Protein AF-A0A4P5W3U4-F1 (afdb_monomer_lite)

Secondary structure (DSSP, 8-state):
--EEEEEEEETTEEEEEETTS-EEEEETHHHHTTTS-GGGGGG-EEETTTTEEEEGGGTEEE-HHHHHH---

Radius of gyration: 10.95 Å; chains: 1; bounding box: 24×26×26 Å

Sequence (72 aa):
MKLRSFEQQNGYLFKFVFENGEIKEADLKNLIGSYVDLSALNTARIDFEWGCLEFKNGAVDIDSKTLYRYNG

Foldseek 3Di:
DFWDDKDDDDQQWIWTAGPVRDIDIDRCCVPPVVPAPSVFVVQWDAPPVQRWTDTPVRPDTDHPVCVVPDPD

pLDDT: mean 94.31, std 4.83, range [64.81, 97.62]

Structure (mmCIF, N/CA/C/O backbone):
data_AF-A0A4P5W3U4-F1
#
_entry.id   AF-A0A4P5W3U4-F1
#
loop_
_atom_site.group_PDB
_atom_site.id
_atom_site.type_symbol
_atom_site.label_atom_id
_atom_site.label_alt_id
_atom_site.label_comp_id
_atom_site.label_asym_id
_atom_site.label_entity_id
_atom_site.label_seq_id
_atom_site.pdbx_PDB_ins_code
_atom_site.Cartn_x
_atom_site.Cartn_y
_atom_site.Cartn_z
_atom_site.occupancy
_atom_site.B_iso_or_equiv
_atom_site.auth_seq_id
_atom_site.auth_comp_id
_atom_site.auth_asym_id
_atom_site.auth_atom_id
_atom_site.pdbx_PDB_model_num
ATOM 1 N N . MET A 1 1 ? -9.333 10.315 5.322 1.00 88.75 1 MET A N 1
ATOM 2 C CA . MET A 1 1 ? -8.682 9.156 5.934 1.00 88.75 1 MET A CA 1
ATOM 3 C C . MET A 1 1 ? -7.294 9.050 5.358 1.00 88.75 1 MET A C 1
ATOM 5 O O . MET A 1 1 ? -7.154 8.555 4.250 1.00 88.75 1 MET A O 1
ATOM 9 N N . LYS A 1 2 ? -6.314 9.617 6.055 1.00 90.94 2 LYS A N 1
ATOM 10 C CA . LYS A 1 2 ? -4.904 9.648 5.660 1.00 90.94 2 LYS A CA 1
ATOM 11 C C . LYS A 1 2 ? -4.149 8.472 6.271 1.00 90.94 2 LYS A C 1
ATOM 13 O O . LYS A 1 2 ? -4.375 8.144 7.437 1.00 90.94 2 LYS A O 1
ATOM 18 N N . LEU A 1 3 ? -3.240 7.882 5.499 1.00 94.69 3 LEU A N 1
ATOM 19 C CA . LEU A 1 3 ? -2.291 6.882 5.984 1.00 94.69 3 LEU A CA 1
ATOM 20 C C . LEU A 1 3 ? -1.179 7.584 6.781 1.00 94.69 3 LEU A C 1
ATOM 22 O O . LEU A 1 3 ? -0.608 8.565 6.311 1.00 94.69 3 LEU A O 1
ATOM 26 N N . ARG A 1 4 ? -0.899 7.117 8.000 1.00 94.62 4 ARG A N 1
ATOM 27 C CA . ARG A 1 4 ? 0.139 7.679 8.885 1.00 94.62 4 ARG A CA 1
ATOM 28 C C . ARG A 1 4 ? 1.425 6.877 8.840 1.00 94.62 4 ARG A C 1
ATOM 30 O O . ARG A 1 4 ? 2.505 7.453 8.777 1.00 94.62 4 ARG A O 1
ATOM 37 N N . SER A 1 5 ? 1.294 5.563 8.907 1.00 95.94 5 SER A N 1
ATOM 38 C CA . SER A 1 5 ? 2.405 4.629 8.819 1.00 95.94 5 SER A CA 1
ATOM 39 C C . SER A 1 5 ? 1.908 3.308 8.256 1.00 95.94 5 SER A C 1
ATOM 41 O O . SER A 1 5 ? 0.708 3.020 8.250 1.00 95.94 5 SER A O 1
ATOM 43 N N . PHE A 1 6 ? 2.847 2.506 7.777 1.00 96.94 6 PHE A N 1
ATOM 44 C CA . PHE A 1 6 ? 2.589 1.134 7.393 1.00 96.94 6 PHE A CA 1
ATOM 45 C C . PHE A 1 6 ? 3.745 0.246 7.844 1.00 96.94 6 PHE A C 1
ATOM 47 O O . PHE A 1 6 ? 4.846 0.723 8.119 1.00 96.94 6 PHE A O 1
ATOM 54 N N . GLU A 1 7 ? 3.477 -1.047 7.891 1.00 97.12 7 GLU A N 1
ATOM 55 C CA . GLU A 1 7 ? 4.455 -2.097 8.114 1.00 97.12 7 GLU A CA 1
ATOM 56 C C . GLU A 1 7 ? 4.220 -3.178 7.059 1.00 97.12 7 GLU A C 1
ATOM 58 O O . GLU A 1 7 ? 3.106 -3.688 6.923 1.00 97.12 7 GLU A O 1
ATOM 63 N N . GLN A 1 8 ? 5.257 -3.506 6.289 1.00 96.19 8 GLN A N 1
ATOM 64 C CA . GLN A 1 8 ? 5.239 -4.681 5.426 1.00 96.19 8 GLN A CA 1
ATOM 65 C C . GLN A 1 8 ? 5.592 -5.900 6.281 1.00 96.19 8 GLN A C 1
ATOM 67 O O . GLN A 1 8 ? 6.693 -5.965 6.823 1.00 96.19 8 GLN A O 1
ATOM 72 N N . GLN A 1 9 ? 4.677 -6.861 6.393 1.00 93.94 9 GLN A N 1
ATOM 73 C CA . GLN A 1 9 ? 4.881 -8.043 7.231 1.00 93.94 9 GLN A CA 1
ATOM 74 C C . GLN A 1 9 ? 5.530 -9.184 6.444 1.00 93.94 9 GLN A C 1
ATOM 76 O O . GLN A 1 9 ? 6.665 -9.573 6.712 1.00 93.94 9 GLN A O 1
ATOM 81 N N . ASN A 1 10 ? 4.811 -9.733 5.463 1.00 93.31 10 ASN A N 1
ATOM 82 C CA . ASN A 1 10 ? 5.296 -10.835 4.640 1.00 93.31 10 ASN A CA 1
ATOM 83 C C . ASN A 1 10 ? 4.716 -10.745 3.231 1.00 93.31 10 ASN A C 1
ATOM 85 O O . ASN A 1 10 ? 3.499 -10.743 3.056 1.00 93.31 10 ASN A O 1
ATOM 89 N N . GLY A 1 11 ? 5.587 -10.701 2.221 1.00 96.19 11 GLY A N 1
ATOM 90 C CA . GLY A 1 11 ? 5.165 -10.502 0.839 1.00 96.19 11 GLY A CA 1
ATOM 91 C C . GLY A 1 11 ? 4.220 -9.306 0.728 1.00 96.19 11 GLY A C 1
ATOM 92 O O . GLY A 1 11 ? 4.576 -8.207 1.150 1.00 96.19 11 GLY A O 1
ATOM 93 N N . TYR A 1 12 ? 3.020 -9.544 0.201 1.00 97.06 12 TYR A N 1
ATOM 94 C CA . TYR A 1 12 ? 1.990 -8.528 -0.022 1.00 97.06 12 TYR A CA 1
ATOM 95 C C . TYR A 1 12 ? 1.083 -8.256 1.189 1.00 97.06 12 TYR A C 1
ATOM 97 O O . TYR A 1 12 ? 0.110 -7.520 1.043 1.00 97.06 12 TYR A O 1
ATOM 105 N N . LEU A 1 13 ? 1.381 -8.818 2.365 1.00 97.25 13 LEU A N 1
ATOM 106 C CA . LEU A 1 13 ? 0.646 -8.536 3.595 1.00 97.25 13 LEU A CA 1
ATOM 107 C C . LEU A 1 13 ? 1.185 -7.266 4.257 1.00 97.25 13 LEU A C 1
ATOM 109 O O . LEU A 1 13 ? 2.361 -7.193 4.633 1.00 97.25 13 LEU A O 1
ATOM 113 N N . PHE A 1 14 ? 0.309 -6.277 4.408 1.00 97.31 14 PHE A N 1
ATOM 114 C CA . PHE A 1 14 ? 0.636 -4.986 4.999 1.00 97.31 14 PHE A CA 1
ATOM 115 C C . PHE A 1 14 ? -0.301 -4.655 6.147 1.00 97.31 14 PHE A C 1
ATOM 117 O O . PHE A 1 14 ? -1.504 -4.905 6.086 1.00 97.31 14 PHE A O 1
ATOM 124 N N . LYS A 1 15 ? 0.261 -3.989 7.149 1.00 97.62 15 LYS A N 1
ATOM 125 C CA . LYS A 1 15 ? -0.472 -3.347 8.230 1.00 97.62 15 LYS A CA 1
ATOM 126 C C . LYS A 1 15 ? -0.418 -1.835 8.048 1.00 97.62 15 LYS A C 1
ATOM 128 O O . LYS A 1 15 ? 0.656 -1.268 7.879 1.00 97.62 15 LYS A O 1
ATOM 133 N N . PHE A 1 16 ? -1.565 -1.177 8.114 1.00 96.62 16 PHE A N 1
ATOM 134 C CA . PHE A 1 16 ? -1.746 0.259 7.933 1.00 96.62 16 PHE A CA 1
ATOM 135 C C . PHE A 1 16 ? -2.241 0.893 9.221 1.00 96.62 16 PHE A C 1
ATOM 137 O O . PHE A 1 16 ? -3.166 0.375 9.844 1.00 96.62 16 PHE A O 1
ATOM 144 N N . VAL A 1 17 ? -1.669 2.039 9.586 1.00 96.44 17 VAL A N 1
ATOM 145 C CA . VAL A 1 17 ? -2.172 2.892 10.666 1.00 96.44 17 VAL A CA 1
ATOM 146 C C . VAL A 1 17 ? -2.678 4.186 10.052 1.00 96.44 17 VAL A C 1
ATOM 148 O O . VAL A 1 17 ? -1.939 4.885 9.353 1.00 96.44 17 VAL A O 1
ATOM 151 N N . PHE A 1 18 ? -3.9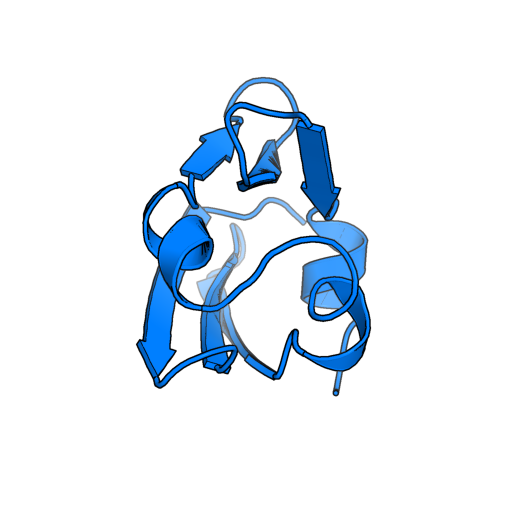37 4.517 10.309 1.00 94.69 18 PHE A N 1
ATOM 152 C CA . PHE A 1 18 ? -4.578 5.709 9.764 1.00 94.69 18 PHE A CA 1
ATOM 153 C C . PHE A 1 18 ? -4.609 6.867 10.765 1.00 94.69 18 PHE A C 1
ATOM 155 O O . PHE A 1 18 ? -4.369 6.711 11.960 1.00 94.69 18 PHE A O 1
ATOM 162 N N . GLU A 1 19 ? -4.911 8.069 10.270 1.00 94.12 19 GLU A N 1
ATOM 163 C CA . GLU A 1 19 ? -4.940 9.300 11.071 1.00 94.12 19 GLU A CA 1
ATOM 164 C C . GLU A 1 19 ? -5.934 9.288 12.238 1.00 94.12 19 GLU A C 1
ATOM 166 O O . GLU A 1 19 ? -5.741 10.042 13.188 1.00 94.12 19 GLU A O 1
ATOM 171 N N . ASN A 1 20 ? -6.967 8.446 12.182 1.00 94.88 20 ASN A N 1
ATOM 172 C CA . ASN A 1 20 ? -7.938 8.271 13.261 1.00 94.88 20 ASN A CA 1
ATOM 173 C C . ASN A 1 20 ? -7.520 7.210 14.296 1.00 94.88 20 ASN A C 1
ATOM 175 O O . ASN A 1 20 ? -8.291 6.918 15.205 1.00 94.88 20 ASN A O 1
ATOM 179 N N . GLY A 1 21 ? -6.326 6.626 14.155 1.00 95.62 21 GLY A N 1
ATOM 180 C CA . GLY A 1 21 ? -5.816 5.567 15.023 1.00 95.62 21 GLY A CA 1
ATOM 181 C C . GLY A 1 21 ? -6.288 4.160 14.652 1.00 95.62 21 GLY A C 1
ATOM 182 O O . GLY A 1 21 ? -5.855 3.205 15.292 1.00 95.62 21 GLY A O 1
ATOM 183 N N . GLU A 1 22 ? -7.133 3.999 13.626 1.00 96.56 22 GLU A N 1
ATOM 184 C CA . GLU A 1 22 ? -7.503 2.667 13.148 1.00 96.56 22 GLU A CA 1
ATOM 185 C C . GLU A 1 22 ? -6.309 1.949 12.529 1.00 96.56 22 GLU A C 1
ATOM 187 O O . GLU A 1 22 ? -5.480 2.540 11.829 1.00 96.56 22 GLU A O 1
ATOM 192 N N . ILE A 1 23 ? -6.276 0.641 12.768 1.00 96.44 23 ILE A N 1
ATOM 193 C CA . ILE A 1 23 ? -5.285 -0.272 12.224 1.00 96.44 23 ILE A CA 1
ATOM 194 C C . ILE A 1 23 ? -6.006 -1.251 11.307 1.00 96.44 23 ILE A C 1
ATOM 196 O O . ILE A 1 23 ? -7.007 -1.846 11.707 1.00 96.44 23 ILE A O 1
ATOM 200 N N . LYS A 1 24 ? -5.488 -1.431 10.092 1.00 95.69 24 LYS A N 1
ATOM 201 C CA . LYS A 1 24 ? -5.980 -2.439 9.146 1.00 95.69 24 LYS A CA 1
ATOM 202 C C . LYS A 1 24 ? -4.845 -3.301 8.654 1.00 95.69 24 LYS A C 1
ATOM 204 O O . LYS A 1 24 ? -3.742 -2.808 8.464 1.00 95.69 24 LYS A O 1
ATOM 209 N N . GLU A 1 25 ? -5.140 -4.567 8.436 1.00 96.62 25 GLU A N 1
ATOM 210 C CA . GLU A 1 25 ? -4.238 -5.509 7.795 1.00 96.62 25 GLU A CA 1
ATOM 211 C C . GLU A 1 25 ? -4.904 -5.982 6.507 1.00 96.62 25 GLU A C 1
ATOM 213 O O . GLU A 1 25 ? -6.113 -6.223 6.509 1.00 96.62 25 GLU A O 1
ATOM 218 N N . ALA A 1 26 ? -4.152 -6.030 5.410 1.00 96.00 26 ALA A N 1
ATOM 219 C CA . ALA A 1 26 ? -4.683 -6.445 4.118 1.00 96.00 26 ALA A CA 1
ATOM 220 C C . ALA A 1 26 ? -3.610 -7.060 3.216 1.00 96.00 26 ALA A C 1
ATOM 222 O O . ALA A 1 26 ? -2.443 -6.644 3.248 1.00 96.00 26 ALA A O 1
ATOM 223 N N . ASP A 1 27 ? -4.027 -8.006 2.374 1.00 96.88 27 ASP A N 1
ATOM 224 C CA . ASP A 1 27 ? -3.199 -8.583 1.318 1.00 96.88 27 ASP A CA 1
ATOM 225 C C . ASP A 1 27 ? -3.375 -7.781 0.018 1.00 96.88 27 ASP A C 1
ATOM 227 O O . ASP A 1 27 ? -4.375 -7.866 -0.705 1.00 96.88 27 ASP A O 1
ATOM 231 N N . LEU A 1 28 ? -2.358 -6.984 -0.312 1.00 96.75 28 LEU A N 1
ATOM 232 C CA . LEU A 1 28 ? -2.362 -6.129 -1.494 1.00 96.75 28 LEU A CA 1
ATOM 233 C C . LEU A 1 28 ? -2.065 -6.879 -2.800 1.00 96.75 28 LEU A C 1
ATOM 235 O O . LEU A 1 28 ? -2.026 -6.246 -3.858 1.00 96.75 28 LEU A O 1
ATOM 239 N N . LYS A 1 29 ? -1.858 -8.202 -2.791 1.00 96.38 29 LYS A N 1
ATOM 240 C CA . LYS A 1 29 ? -1.438 -8.964 -3.979 1.00 96.38 29 LYS A CA 1
ATOM 241 C C . LYS A 1 29 ? -2.362 -8.747 -5.174 1.00 96.38 29 LYS A C 1
ATOM 243 O O . LYS A 1 29 ? -1.879 -8.611 -6.294 1.00 96.38 29 LYS A O 1
ATOM 248 N N . ASN A 1 30 ? -3.670 -8.660 -4.948 1.00 95.19 30 ASN A N 1
ATOM 249 C CA . ASN A 1 30 ? -4.636 -8.432 -6.026 1.00 95.19 30 ASN A CA 1
ATOM 250 C C . ASN A 1 30 ? -4.629 -6.990 -6.557 1.00 95.19 30 ASN A C 1
ATOM 252 O O . ASN A 1 30 ? -5.037 -6.765 -7.693 1.00 95.19 30 ASN A O 1
ATOM 256 N N . LEU A 1 31 ? -4.164 -6.021 -5.764 1.00 94.75 31 LEU A N 1
ATOM 257 C CA . LEU A 1 31 ? -4.068 -4.619 -6.174 1.00 94.75 31 LEU A CA 1
ATOM 258 C C . LEU A 1 31 ? -2.768 -4.335 -6.931 1.00 94.75 31 LEU A C 1
ATOM 260 O O . LEU A 1 31 ? -2.792 -3.674 -7.966 1.00 94.75 31 LEU A O 1
ATOM 264 N N . ILE A 1 32 ? -1.638 -4.841 -6.429 1.00 95.88 32 ILE A N 1
ATOM 265 C CA . ILE A 1 32 ? -0.309 -4.458 -6.934 1.00 95.88 32 ILE A CA 1
ATOM 266 C C . ILE A 1 32 ? 0.521 -5.613 -7.477 1.00 95.88 32 ILE A C 1
ATOM 268 O O . ILE A 1 32 ? 1.515 -5.360 -8.148 1.00 95.88 32 ILE A O 1
ATOM 272 N N . GLY A 1 33 ? 0.135 -6.870 -7.252 1.00 95.94 33 GLY A N 1
ATOM 273 C CA . GLY A 1 33 ? 0.970 -8.032 -7.577 1.00 95.94 33 GLY A CA 1
ATOM 274 C C . GLY A 1 33 ? 1.206 -8.265 -9.071 1.00 95.94 33 GLY A C 1
ATOM 275 O O . GLY A 1 33 ? 2.075 -9.051 -9.422 1.00 95.94 33 GLY A O 1
ATOM 276 N N . SER A 1 34 ? 0.468 -7.580 -9.954 1.00 96.75 34 SER A N 1
ATOM 277 C CA . SER A 1 34 ? 0.746 -7.563 -11.404 1.00 96.75 34 SER A CA 1
ATOM 278 C C . SER A 1 34 ? 1.725 -6.456 -11.831 1.00 96.75 34 SER A C 1
ATOM 280 O O . SER A 1 34 ? 2.163 -6.439 -12.977 1.00 96.75 34 SER A O 1
ATOM 282 N N . TYR A 1 35 ? 2.059 -5.519 -10.936 1.00 96.50 35 TYR A N 1
ATOM 283 C CA . TYR A 1 35 ? 2.851 -4.314 -11.235 1.00 96.50 35 TYR A CA 1
ATOM 284 C C . TYR A 1 35 ? 4.113 -4.180 -10.365 1.00 96.50 35 TYR A C 1
ATOM 286 O O . TYR A 1 35 ? 5.100 -3.546 -10.770 1.00 96.50 35 TYR A O 1
ATOM 294 N N . VAL A 1 36 ? 4.069 -4.756 -9.164 1.00 96.75 36 VAL A N 1
ATOM 295 C CA . VAL A 1 36 ? 5.090 -4.689 -8.122 1.00 96.75 36 VAL A CA 1
ATOM 296 C C . VAL A 1 36 ? 5.422 -6.113 -7.708 1.00 96.75 36 VAL A C 1
ATOM 298 O O . VAL A 1 36 ? 4.648 -6.741 -7.000 1.00 96.75 36 VAL A O 1
ATOM 301 N N . ASP A 1 37 ? 6.573 -6.618 -8.142 1.00 96.50 37 ASP A N 1
ATOM 302 C CA . ASP A 1 37 ? 7.072 -7.919 -7.698 1.00 96.50 37 ASP A CA 1
ATOM 303 C C . ASP A 1 37 ? 7.574 -7.864 -6.248 1.00 96.50 37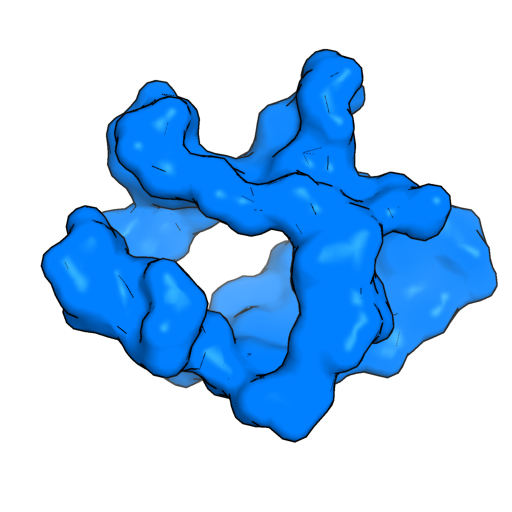 ASP A C 1
ATOM 305 O O . ASP A 1 37 ? 7.865 -6.792 -5.713 1.00 96.50 37 ASP A O 1
ATOM 309 N N . LEU A 1 38 ? 7.772 -9.033 -5.626 1.00 96.06 38 LEU A N 1
ATOM 310 C CA . LEU A 1 38 ? 8.236 -9.150 -4.235 1.00 96.06 38 LEU A CA 1
ATOM 311 C C . LEU A 1 38 ? 9.507 -8.335 -3.943 1.00 96.06 38 LEU A C 1
ATOM 313 O O . LEU A 1 38 ? 9.624 -7.737 -2.876 1.00 96.06 38 LEU A O 1
ATOM 317 N N . SER A 1 39 ? 10.448 -8.286 -4.890 1.00 95.44 39 SER A N 1
ATOM 318 C CA . SER A 1 39 ? 11.694 -7.523 -4.753 1.00 95.44 39 SER A CA 1
ATOM 319 C C . SER A 1 39 ? 11.480 -6.011 -4.762 1.00 95.44 39 SER A C 1
ATOM 321 O O . SER A 1 39 ? 12.293 -5.295 -4.190 1.00 95.44 39 SER A O 1
ATOM 323 N N . ALA A 1 40 ? 10.405 -5.530 -5.387 1.00 96.31 40 ALA A N 1
ATOM 324 C CA . ALA A 1 40 ? 10.064 -4.117 -5.473 1.00 96.31 40 ALA A CA 1
ATOM 325 C C . ALA A 1 40 ? 9.216 -3.640 -4.285 1.00 96.31 40 ALA A C 1
ATOM 327 O O . ALA A 1 40 ? 9.044 -2.434 -4.112 1.00 96.31 40 ALA A O 1
ATOM 328 N N . LEU A 1 41 ? 8.720 -4.541 -3.432 1.00 96.44 41 LEU A N 1
ATOM 329 C CA . LEU A 1 41 ? 7.973 -4.155 -2.231 1.00 96.44 41 LEU A CA 1
ATOM 330 C C . LEU A 1 41 ? 8.824 -3.347 -1.242 1.00 96.44 41 LEU A C 1
ATOM 332 O O . LEU A 1 41 ? 8.297 -2.482 -0.552 1.00 96.44 41 LEU A O 1
ATOM 336 N N . ASN A 1 42 ? 10.146 -3.539 -1.248 1.00 95.12 42 ASN A N 1
ATOM 337 C CA . ASN A 1 42 ? 11.083 -2.750 -0.443 1.00 95.12 42 ASN A CA 1
ATOM 338 C C . ASN A 1 42 ? 11.131 -1.255 -0.819 1.00 95.12 42 ASN A C 1
ATOM 340 O O . ASN A 1 42 ? 11.713 -0.459 -0.088 1.00 95.12 42 ASN A O 1
ATOM 344 N N . THR A 1 43 ? 10.546 -0.875 -1.958 1.00 96.25 43 THR A N 1
ATOM 345 C CA . THR A 1 43 ? 10.443 0.521 -2.397 1.00 96.25 43 THR A CA 1
ATOM 346 C C . THR A 1 43 ? 9.198 1.220 -1.858 1.00 96.25 43 THR A C 1
ATOM 348 O O . THR A 1 43 ? 9.017 2.405 -2.139 1.00 96.25 43 THR A O 1
ATOM 351 N N . ALA A 1 44 ? 8.349 0.501 -1.113 1.00 96.88 44 ALA A N 1
ATOM 352 C CA . ALA A 1 44 ? 7.151 1.047 -0.500 1.00 96.88 44 ALA A CA 1
ATOM 353 C C . ALA A 1 44 ? 7.49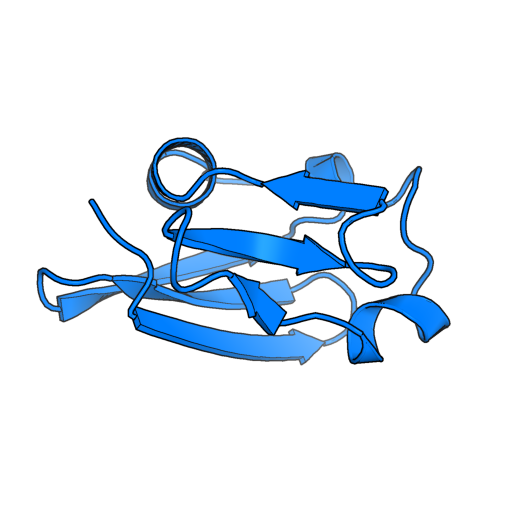5 2.269 0.361 1.00 96.88 44 ALA A C 1
ATOM 355 O O . ALA A 1 44 ? 8.361 2.202 1.238 1.00 96.88 44 ALA A O 1
ATOM 356 N N . ARG A 1 45 ? 6.800 3.382 0.136 1.00 96.94 45 ARG A N 1
ATOM 357 C CA . ARG A 1 45 ? 6.875 4.573 0.989 1.00 96.94 45 ARG A CA 1
ATOM 358 C C . ARG A 1 45 ? 5.572 5.356 0.940 1.00 96.94 45 ARG A C 1
ATOM 360 O O . ARG A 1 45 ? 4.775 5.200 0.022 1.00 96.94 45 ARG A O 1
ATOM 367 N N . ILE A 1 46 ? 5.352 6.184 1.954 1.00 96.31 46 ILE A N 1
ATOM 368 C CA . ILE A 1 46 ? 4.228 7.119 1.959 1.00 96.31 46 ILE A CA 1
ATOM 369 C C . ILE A 1 46 ? 4.668 8.367 1.204 1.00 96.31 46 ILE A C 1
ATOM 371 O O . ILE A 1 46 ? 5.651 9.001 1.595 1.00 96.31 46 ILE A O 1
ATOM 375 N N . ASP A 1 47 ? 3.922 8.737 0.171 1.00 93.25 47 ASP A N 1
ATOM 376 C CA . ASP A 1 47 ? 3.970 10.098 -0.346 1.00 93.25 47 ASP A CA 1
ATOM 377 C C . ASP A 1 47 ? 3.191 10.988 0.635 1.00 93.25 47 ASP A C 1
ATOM 379 O O . ASP A 1 47 ? 1.984 10.825 0.819 1.00 93.25 47 ASP A O 1
ATOM 383 N N . PHE A 1 48 ? 3.878 11.904 1.321 1.00 85.06 48 PHE A N 1
ATOM 384 C CA . PHE A 1 48 ? 3.250 12.785 2.312 1.00 85.06 48 PHE A CA 1
ATOM 385 C C . PHE A 1 48 ? 2.503 13.974 1.699 1.00 85.06 48 PHE A C 1
ATOM 387 O O . PHE A 1 48 ? 1.660 14.562 2.383 1.00 85.06 48 PHE A O 1
ATOM 394 N N . GLU A 1 49 ? 2.797 14.332 0.450 1.00 85.94 49 GLU A N 1
ATOM 395 C CA . GLU A 1 49 ? 2.089 15.387 -0.273 1.00 85.94 49 GLU A CA 1
ATOM 396 C C . GLU A 1 49 ? 0.697 14.888 -0.683 1.00 85.94 49 GLU A C 1
ATOM 398 O O . GLU A 1 49 ? -0.309 15.552 -0.421 1.00 85.94 49 GLU A O 1
ATOM 403 N N . TRP A 1 50 ? 0.625 13.663 -1.209 1.00 83.19 50 TRP A N 1
ATOM 404 C CA . TRP A 1 50 ? -0.618 13.051 -1.693 1.00 83.19 50 TRP A CA 1
ATOM 405 C C . TRP A 1 50 ? -1.311 12.162 -0.652 1.00 83.19 50 TRP A C 1
ATOM 407 O O . TRP A 1 50 ? -2.525 11.944 -0.706 1.00 83.19 50 TRP A O 1
ATOM 417 N N . GLY A 1 51 ? -0.571 11.673 0.344 1.00 85.81 51 GLY A N 1
ATOM 418 C CA . GLY A 1 51 ? -1.069 10.767 1.378 1.00 85.81 51 GLY A CA 1
ATOM 419 C C . GLY A 1 51 ? -1.407 9.371 0.850 1.00 85.81 51 GLY A C 1
ATOM 420 O O . GLY A 1 51 ? -2.338 8.744 1.370 1.00 85.81 51 GLY A O 1
ATOM 421 N N . CYS A 1 52 ? -0.715 8.914 -0.195 1.00 91.94 52 CYS A N 1
ATOM 422 C CA . CYS A 1 52 ? -0.848 7.584 -0.788 1.00 91.94 52 CYS A CA 1
ATOM 423 C C . CYS A 1 52 ? 0.345 6.688 -0.419 1.00 91.94 52 CYS A C 1
ATOM 425 O O . CYS A 1 52 ? 1.402 7.162 0.003 1.00 91.94 52 CYS A O 1
ATOM 427 N N . LEU A 1 53 ? 0.149 5.374 -0.538 1.00 96.50 53 LEU A N 1
ATOM 428 C CA . LEU A 1 53 ? 1.245 4.411 -0.498 1.00 96.50 53 LEU A CA 1
ATOM 429 C C . LEU A 1 53 ? 1.756 4.230 -1.921 1.00 96.50 53 LEU A C 1
ATOM 431 O O . LEU A 1 53 ? 0.985 3.827 -2.789 1.00 96.50 53 LEU A O 1
ATOM 435 N N . GLU A 1 54 ? 3.035 4.486 -2.146 1.00 97.19 54 GLU A N 1
ATOM 436 C CA . GLU A 1 54 ? 3.653 4.337 -3.456 1.00 97.19 54 GLU A CA 1
ATOM 437 C C . GLU A 1 54 ? 4.774 3.301 -3.460 1.00 97.19 54 GLU A C 1
ATOM 439 O O . GLU A 1 54 ? 5.455 3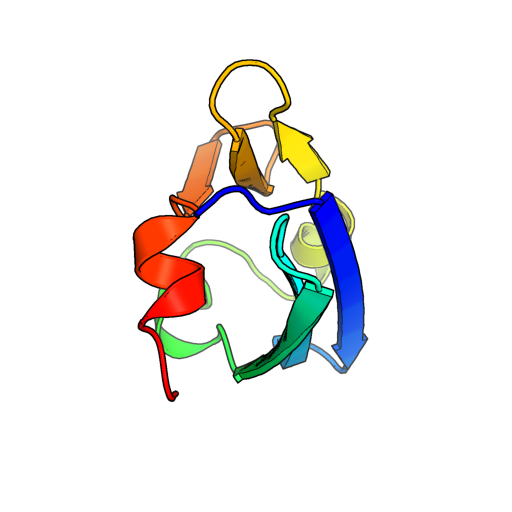.065 -2.462 1.00 97.19 54 GLU A O 1
ATOM 444 N N . PHE A 1 55 ? 4.970 2.702 -4.629 1.00 97.44 55 PHE A N 1
ATOM 445 C CA . PHE A 1 55 ? 5.991 1.718 -4.944 1.00 97.44 55 PHE A CA 1
ATOM 446 C C . PHE A 1 55 ? 6.736 2.152 -6.205 1.00 97.44 55 PHE A C 1
ATOM 448 O O . PHE A 1 55 ? 6.258 2.958 -7.008 1.00 97.44 55 PHE A O 1
ATOM 455 N N . LYS A 1 56 ? 7.922 1.578 -6.411 1.00 96.25 56 LYS A N 1
ATOM 456 C CA . LYS A 1 56 ? 8.761 1.775 -7.601 1.00 96.25 56 LYS A CA 1
ATOM 457 C C . LYS A 1 56 ? 8.993 3.260 -7.897 1.00 96.25 56 LYS A C 1
ATOM 459 O O . LYS A 1 56 ? 8.936 3.681 -9.047 1.00 96.25 56 LYS A O 1
ATOM 464 N N . ASN A 1 57 ? 9.265 4.039 -6.848 1.00 92.44 57 ASN A N 1
ATOM 465 C CA . ASN A 1 57 ? 9.475 5.487 -6.912 1.00 92.44 57 ASN A CA 1
ATOM 466 C C . ASN A 1 57 ? 8.294 6.273 -7.519 1.00 92.44 57 ASN A C 1
ATOM 468 O O . ASN A 1 57 ? 8.522 7.172 -8.324 1.00 92.44 57 ASN A O 1
ATOM 472 N N . GLY A 1 58 ? 7.060 5.919 -7.156 1.00 92.81 58 GLY A N 1
ATOM 473 C CA . GLY A 1 58 ? 5.851 6.618 -7.611 1.00 92.81 58 GLY A CA 1
ATOM 474 C C . GLY A 1 58 ? 5.265 6.095 -8.922 1.00 92.81 58 GLY A C 1
ATOM 475 O O . GLY A 1 58 ? 4.298 6.648 -9.428 1.00 92.81 58 GLY A O 1
ATOM 476 N N . ALA A 1 59 ? 5.814 5.015 -9.489 1.00 95.06 59 ALA A N 1
ATOM 477 C CA . ALA A 1 59 ? 5.256 4.406 -10.700 1.00 95.06 59 ALA A CA 1
ATOM 478 C C . ALA A 1 59 ? 3.976 3.592 -10.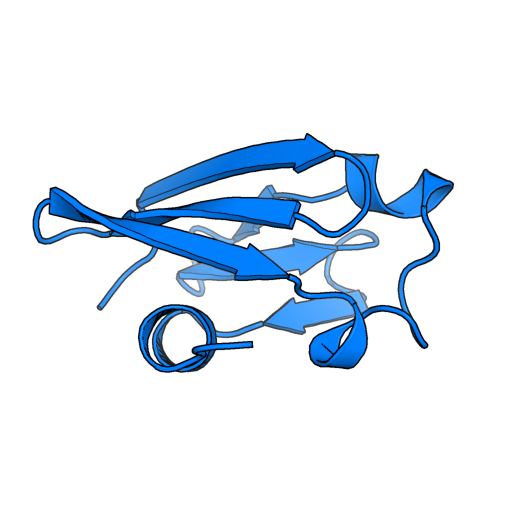437 1.00 95.06 59 ALA A C 1
ATOM 480 O O . ALA A 1 59 ? 3.238 3.291 -11.373 1.00 95.06 59 ALA A O 1
ATOM 481 N N . VAL A 1 60 ? 3.748 3.184 -9.187 1.00 96.44 60 VAL A N 1
ATOM 482 C CA . VAL A 1 60 ? 2.528 2.506 -8.742 1.00 96.44 60 VAL A CA 1
ATOM 483 C C . VAL A 1 60 ? 2.135 3.105 -7.404 1.00 96.44 60 VAL A C 1
ATOM 485 O O . VAL A 1 60 ? 2.926 3.046 -6.465 1.00 96.44 60 VAL A O 1
ATOM 488 N N . ASP A 1 61 ? 0.925 3.632 -7.297 1.00 95.94 61 ASP A N 1
ATOM 489 C CA . ASP A 1 61 ? 0.389 4.200 -6.067 1.00 95.94 61 ASP A CA 1
ATOM 490 C C . ASP A 1 61 ? -0.986 3.616 -5.719 1.00 95.94 61 ASP A C 1
ATOM 492 O O . ASP A 1 61 ? -1.730 3.130 -6.572 1.00 95.94 61 ASP A O 1
ATOM 496 N N . ILE A 1 62 ? -1.306 3.629 -4.427 1.00 96.06 62 ILE A N 1
ATOM 497 C CA . ILE A 1 62 ? -2.630 3.304 -3.904 1.00 96.06 62 ILE A CA 1
ATOM 498 C C . ILE A 1 62 ? -3.058 4.446 -2.992 1.00 96.06 62 ILE A C 1
ATOM 500 O O . ILE A 1 62 ? -2.407 4.740 -1.981 1.00 96.06 62 ILE A O 1
ATOM 504 N N . ASP A 1 63 ? -4.185 5.075 -3.312 1.00 94.81 63 ASP A N 1
ATOM 505 C CA . ASP A 1 63 ? -4.726 6.139 -2.483 1.00 94.81 63 ASP A CA 1
ATOM 506 C C . ASP A 1 63 ? -5.170 5.617 -1.102 1.00 94.81 63 ASP A C 1
ATOM 508 O O . ASP A 1 63 ? -5.641 4.487 -0.926 1.00 94.81 63 ASP A O 1
ATOM 512 N N . SER A 1 64 ? -5.060 6.475 -0.088 1.00 93.69 64 SER A N 1
ATOM 513 C CA . SER A 1 64 ? -5.374 6.105 1.296 1.00 93.69 64 SER A CA 1
ATOM 514 C C . SER A 1 64 ? -6.841 5.739 1.537 1.00 93.69 64 SER A C 1
ATOM 516 O O . SER A 1 64 ? -7.127 4.998 2.480 1.00 93.69 64 SER A O 1
ATOM 518 N N . LYS A 1 65 ? -7.790 6.197 0.706 1.00 93.94 65 LYS A N 1
ATOM 519 C CA . LYS A 1 65 ? -9.200 5.796 0.842 1.00 93.94 65 LYS A CA 1
ATOM 520 C C . LYS A 1 65 ? -9.410 4.381 0.319 1.00 93.94 65 LYS A C 1
ATOM 522 O O . LYS A 1 65 ? -10.182 3.647 0.935 1.00 93.94 65 LYS A O 1
ATOM 527 N N . THR A 1 66 ? -8.735 4.004 -0.766 1.00 95.38 66 THR A N 1
ATOM 528 C CA . THR A 1 66 ? -8.715 2.626 -1.266 1.00 95.38 66 THR A CA 1
ATOM 529 C C . THR A 1 66 ? -8.121 1.702 -0.215 1.00 95.38 66 THR A C 1
ATOM 531 O O . THR A 1 66 ? -8.807 0.769 0.192 1.00 95.38 66 THR A O 1
ATOM 534 N N . LEU A 1 67 ? -6.945 2.021 0.341 1.00 95.25 67 LEU A N 1
ATOM 535 C CA . LEU A 1 67 ? -6.352 1.235 1.436 1.00 95.25 67 LEU A CA 1
ATOM 536 C C . LEU A 1 67 ? -7.291 1.098 2.637 1.00 95.25 67 LEU A C 1
ATOM 538 O O . LEU A 1 67 ? -7.424 0.025 3.212 1.00 95.25 67 LEU A O 1
ATOM 542 N N . TYR A 1 68 ? -7.982 2.175 3.009 1.00 95.19 68 TYR A N 1
ATOM 543 C CA . TYR A 1 68 ? -8.907 2.139 4.136 1.00 95.19 68 TYR A CA 1
ATOM 544 C C . TYR A 1 68 ? -10.154 1.285 3.873 1.00 95.19 68 TYR A C 1
ATOM 546 O O . TYR A 1 68 ? -10.739 0.752 4.810 1.00 95.19 68 TYR A O 1
ATOM 554 N N . ARG A 1 69 ? -10.624 1.184 2.629 1.00 95.19 69 ARG A N 1
ATOM 555 C CA . ARG A 1 69 ? -11.851 0.441 2.287 1.00 95.19 69 ARG A CA 1
ATOM 556 C C . ARG A 1 69 ? -11.584 -0.984 1.817 1.00 95.19 69 ARG A C 1
ATOM 558 O O . ARG A 1 69 ? -12.533 -1.749 1.668 1.00 95.19 69 ARG A O 1
ATOM 565 N N . TYR A 1 70 ? -10.331 -1.307 1.535 1.00 94.75 70 TYR A N 1
ATOM 566 C CA . TYR A 1 70 ? -9.938 -2.601 1.023 1.00 94.75 70 TYR A CA 1
ATOM 567 C C . TYR A 1 70 ? -9.972 -3.653 2.139 1.00 94.75 70 TYR A C 1
ATOM 569 O O . TYR 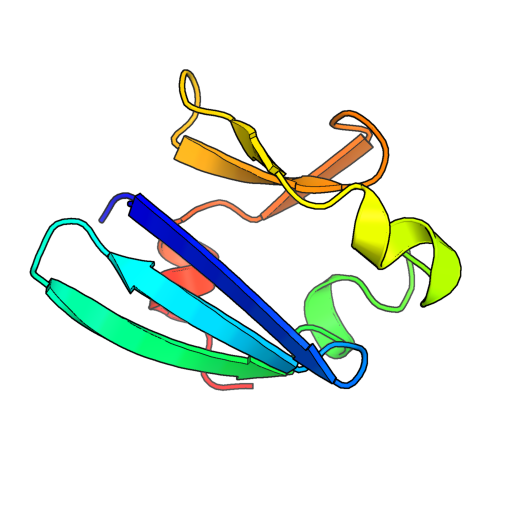A 1 70 ? -9.441 -3.437 3.224 1.00 94.75 70 TYR A O 1
ATOM 577 N N . ASN A 1 71 ? -10.623 -4.779 1.849 1.00 80.50 71 ASN A N 1
ATOM 578 C CA . ASN A 1 71 ? -10.824 -5.902 2.773 1.00 80.50 71 ASN A CA 1
ATOM 579 C C . ASN A 1 71 ? -10.204 -7.205 2.229 1.00 80.50 71 ASN A C 1
ATOM 581 O O . ASN A 1 71 ? -10.645 -8.287 2.616 1.00 80.50 71 ASN A O 1
ATOM 585 N N . GLY A 1 72 ? -9.312 -7.098 1.240 1.00 64.81 72 GLY A N 1
ATOM 586 C CA . GLY A 1 72 ? -8.719 -8.251 0.561 1.00 64.81 72 GLY A CA 1
ATOM 587 C C . GLY A 1 72 ? -7.521 -8.837 1.282 1.00 64.81 72 GLY A C 1
ATOM 588 O O . GLY A 1 72 ? -6.896 -8.123 2.099 1.00 64.81 72 GLY A O 1
#